Protein AF-A0A535CJ59-F1 (afdb_monomer_lite)

Secondary structure (DSSP, 8-state):
------TT--HHHHHHHHHHHHHHHHHTT-TTHHHHHHHHHHHHHHTT-HHHHHHHHHHHHHTT---HHHHHHHHHHHHHTT-HHHHHHHHHHHHHHHHHTT-HHHHHHHHHHHHH-

Foldseek 3Di:
DDDDPPPDQDLVNVLVVLLVVLLVCLVVVHPCSVVSLLVSLVSCVVVVVLVSSLVSLCSNVVSPDDPCSSLVSVLSSCVSVVVLVVSLVSLQVSLVVCVVVVNNVVSVVSNVVSVVD

Structure (mmCIF, N/CA/C/O backbone):
data_AF-A0A535CJ59-F1
#
_entry.id   AF-A0A535CJ59-F1
#
loop_
_atom_site.group_PDB
_atom_site.id
_atom_site.type_symbol
_atom_site.label_atom_id
_atom_site.label_alt_id
_atom_site.label_comp_id
_atom_site.label_asym_id
_atom_site.label_entity_id
_atom_site.label_seq_id
_atom_site.pdbx_PDB_ins_code
_atom_site.Cartn_x
_atom_site.Cartn_y
_atom_site.Cartn_z
_atom_site.occupancy
_atom_site.B_iso_or_equiv
_atom_site.auth_seq_id
_atom_site.auth_comp_id
_atom_site.auth_asym_id
_atom_site.auth_atom_id
_atom_site.pdbx_PDB_model_num
ATOM 1 N N . MET A 1 1 ? 28.712 -18.454 0.387 1.00 42.28 1 MET A N 1
ATOM 2 C CA . MET A 1 1 ? 28.504 -18.349 -1.075 1.00 42.28 1 MET A CA 1
ATOM 3 C C . MET A 1 1 ? 27.058 -17.917 -1.297 1.00 42.28 1 MET A C 1
ATOM 5 O O . MET A 1 1 ? 26.217 -18.456 -0.594 1.00 42.28 1 MET A O 1
ATOM 9 N N . LEU A 1 2 ? 26.818 -16.988 -2.236 1.00 43.00 2 LEU A N 1
ATOM 10 C CA . LEU A 1 2 ? 25.540 -16.362 -2.653 1.00 43.00 2 LEU A CA 1
ATOM 11 C C . LEU A 1 2 ? 25.173 -15.015 -2.004 1.00 43.00 2 LEU A C 1
ATOM 13 O O . LEU A 1 2 ? 24.457 -14.955 -1.015 1.00 43.00 2 LEU A O 1
ATOM 17 N N . ALA A 1 3 ? 25.583 -13.934 -2.668 1.00 43.00 3 ALA A N 1
ATOM 18 C CA . ALA A 1 3 ? 24.648 -12.963 -3.241 1.00 43.00 3 ALA A CA 1
ATOM 19 C C . ALA A 1 3 ? 25.429 -12.149 -4.278 1.00 43.00 3 ALA A C 1
ATOM 21 O O . ALA A 1 3 ? 26.197 -11.250 -3.943 1.00 43.00 3 ALA A O 1
ATOM 22 N N . ALA A 1 4 ? 25.295 -12.531 -5.547 1.00 47.78 4 ALA A N 1
ATOM 23 C CA . ALA A 1 4 ? 25.808 -11.733 -6.645 1.00 47.78 4 ALA A CA 1
ATOM 24 C C . ALA A 1 4 ? 24.994 -10.434 -6.694 1.00 47.78 4 ALA A C 1
ATOM 26 O O . ALA A 1 4 ? 23.882 -10.406 -7.218 1.00 47.78 4 ALA A O 1
ATOM 27 N N . LEU A 1 5 ? 25.548 -9.364 -6.122 1.00 52.47 5 LEU A N 1
ATOM 28 C CA . LEU A 1 5 ? 25.278 -8.008 -6.582 1.00 52.47 5 LEU A CA 1
ATOM 29 C C . LEU A 1 5 ? 25.520 -8.022 -8.091 1.00 52.47 5 LEU A C 1
ATOM 31 O O . LEU A 1 5 ? 26.661 -8.193 -8.518 1.00 52.47 5 LEU A O 1
ATOM 35 N N . GLN A 1 6 ? 24.466 -7.917 -8.901 1.00 53.47 6 GLN A N 1
ATOM 36 C CA . GLN A 1 6 ? 24.663 -7.677 -10.325 1.00 53.47 6 GLN A CA 1
ATOM 37 C C . GLN A 1 6 ? 25.366 -6.320 -10.466 1.00 53.47 6 GLN A C 1
ATOM 39 O O . GLN A 1 6 ? 24.771 -5.302 -10.094 1.00 53.47 6 GLN A O 1
ATOM 44 N N . PRO A 1 7 ? 26.621 -6.272 -10.948 1.00 46.31 7 PRO A N 1
ATOM 45 C CA . PRO A 1 7 ? 27.324 -5.013 -11.106 1.00 46.31 7 PRO A CA 1
ATOM 46 C C . PRO A 1 7 ? 26.657 -4.256 -12.260 1.00 46.31 7 PRO A C 1
ATOM 48 O O . PRO A 1 7 ? 26.665 -4.738 -13.388 1.00 46.31 7 PRO A O 1
ATOM 51 N N . GLY A 1 8 ? 26.060 -3.092 -11.980 1.00 57.84 8 GLY A N 1
ATOM 52 C CA . GLY A 1 8 ? 25.647 -2.138 -13.019 1.00 57.84 8 GLY A CA 1
ATOM 53 C C . GLY A 1 8 ? 24.167 -1.751 -13.094 1.00 57.84 8 GLY A C 1
ATOM 54 O O . GLY A 1 8 ? 23.828 -0.955 -13.964 1.00 57.84 8 GLY A O 1
ATOM 55 N N . SER A 1 9 ? 23.285 -2.244 -12.218 1.00 67.81 9 SER A N 1
ATOM 56 C CA . SER A 1 9 ? 21.890 -1.766 -12.206 1.00 67.81 9 SER A CA 1
ATOM 57 C C . SER A 1 9 ? 21.739 -0.486 -11.383 1.00 67.81 9 SER A C 1
ATOM 59 O O . SER A 1 9 ? 22.183 -0.425 -10.234 1.00 67.81 9 SER A O 1
ATOM 61 N N . THR A 1 10 ? 21.111 0.544 -11.956 1.00 88.38 10 THR A N 1
ATOM 62 C CA . THR A 1 10 ? 20.805 1.782 -11.221 1.00 88.38 10 THR A CA 1
ATOM 63 C C . THR A 1 10 ? 19.794 1.505 -10.098 1.00 88.38 10 THR A C 1
ATOM 65 O O . THR A 1 10 ? 19.021 0.545 -10.195 1.00 88.38 10 THR A O 1
ATOM 68 N N . PRO A 1 11 ? 19.731 2.338 -9.040 1.00 87.19 11 PRO A N 1
ATOM 69 C CA . PRO A 1 11 ? 18.717 2.193 -7.989 1.00 87.19 11 PRO A CA 1
ATOM 70 C C . PRO A 1 11 ? 17.285 2.117 -8.540 1.00 87.19 11 PRO A C 1
ATOM 72 O O . PRO A 1 11 ? 16.455 1.366 -8.033 1.00 87.19 11 PRO A O 1
ATOM 75 N N . GLU A 1 12 ? 17.014 2.838 -9.628 1.00 88.62 12 GLU A N 1
ATOM 76 C CA . GLU A 1 12 ? 15.730 2.822 -10.331 1.00 88.62 12 GLU A CA 1
ATOM 77 C C . GLU A 1 12 ? 15.455 1.477 -11.013 1.00 88.62 12 GLU A C 1
ATOM 79 O O . GLU A 1 12 ? 14.361 0.933 -10.874 1.00 88.62 12 GLU A O 1
ATOM 84 N N . GLN A 1 13 ? 16.447 0.904 -11.701 1.00 90.06 13 GLN A N 1
ATOM 85 C CA . GLN A 1 13 ? 16.325 -0.416 -12.328 1.00 90.06 13 GLN A CA 1
ATOM 86 C C . GLN A 1 13 ? 16.118 -1.516 -11.283 1.00 90.06 13 GLN A C 1
ATOM 88 O O . GLN A 1 13 ? 15.310 -2.419 -11.489 1.00 90.06 13 GLN A O 1
ATOM 93 N N . GLN A 1 14 ? 16.798 -1.423 -10.139 1.00 92.25 14 GLN A N 1
ATOM 94 C CA . GLN A 1 14 ? 16.603 -2.355 -9.027 1.00 92.25 14 GLN A CA 1
ATOM 95 C C . GLN A 1 14 ? 15.200 -2.233 -8.426 1.00 92.25 14 GLN A C 1
ATOM 97 O O . GLN A 1 14 ? 14.551 -3.247 -8.171 1.00 92.25 14 GLN A O 1
ATOM 102 N N . ALA A 1 15 ? 14.707 -1.008 -8.221 1.00 92.12 15 ALA A N 1
ATOM 103 C CA . ALA A 1 15 ? 13.353 -0.780 -7.725 1.00 92.12 15 ALA A CA 1
ATOM 104 C C . ALA A 1 15 ? 12.296 -1.326 -8.698 1.00 92.12 15 ALA A C 1
ATOM 106 O O . ALA A 1 15 ? 11.371 -2.011 -8.265 1.00 92.12 15 ALA A O 1
ATOM 107 N N . ALA A 1 16 ? 12.475 -1.108 -10.004 1.00 92.12 16 ALA A N 1
ATOM 108 C CA . ALA A 1 16 ? 11.598 -1.653 -11.036 1.00 92.12 16 ALA A CA 1
ATOM 109 C C . ALA A 1 16 ? 11.619 -3.193 -11.069 1.00 92.12 16 ALA A C 1
ATOM 111 O O . ALA A 1 16 ? 10.563 -3.822 -11.105 1.00 92.12 16 ALA A O 1
ATOM 112 N N . ALA A 1 17 ? 12.799 -3.815 -10.987 1.00 94.38 17 ALA A N 1
ATOM 113 C CA . ALA A 1 17 ? 12.926 -5.273 -10.940 1.00 94.38 17 ALA A CA 1
ATOM 114 C C . ALA A 1 17 ? 12.245 -5.873 -9.696 1.00 94.38 17 ALA A C 1
ATOM 116 O O . ALA A 1 17 ? 11.551 -6.888 -9.789 1.00 94.38 17 ALA A O 1
ATOM 117 N N . ASN A 1 18 ? 12.390 -5.222 -8.538 1.00 94.69 18 ASN A N 1
ATOM 118 C CA . ASN A 1 18 ? 11.727 -5.641 -7.304 1.00 94.69 18 ASN A CA 1
ATOM 119 C C . ASN A 1 18 ? 10.202 -5.500 -7.398 1.00 94.69 18 ASN A C 1
ATOM 121 O O . ASN A 1 18 ? 9.486 -6.406 -6.977 1.00 94.69 18 ASN A O 1
ATOM 125 N N . ALA A 1 19 ? 9.704 -4.411 -7.990 1.00 95.81 19 ALA A N 1
ATOM 126 C CA . ALA A 1 19 ? 8.275 -4.206 -8.220 1.00 95.81 19 ALA A CA 1
ATOM 127 C C . ALA A 1 19 ? 7.691 -5.251 -9.183 1.00 95.81 19 ALA A C 1
ATOM 129 O O . ALA A 1 19 ? 6.627 -5.813 -8.922 1.00 95.81 19 ALA A O 1
ATOM 130 N N . MET A 1 20 ? 8.418 -5.592 -10.251 1.00 96.62 20 MET A N 1
ATOM 131 C CA . MET A 1 20 ? 8.020 -6.652 -11.179 1.00 96.62 20 MET A CA 1
ATOM 132 C C . MET A 1 20 ? 7.947 -8.012 -10.476 1.00 96.62 20 MET A C 1
ATOM 134 O O . MET A 1 20 ? 6.964 -8.738 -10.617 1.00 96.62 20 MET A O 1
ATOM 138 N N . ARG A 1 21 ? 8.956 -8.347 -9.662 1.00 96.62 21 ARG A N 1
ATOM 139 C CA . ARG A 1 21 ? 8.953 -9.574 -8.854 1.00 96.62 21 ARG A CA 1
ATOM 140 C C . ARG A 1 21 ? 7.774 -9.606 -7.879 1.00 96.62 21 ARG A C 1
ATOM 142 O O . ARG A 1 21 ? 7.121 -10.641 -7.771 1.00 96.62 21 ARG A O 1
ATOM 149 N N . ALA A 1 22 ? 7.494 -8.497 -7.196 1.00 96.94 22 ALA A N 1
ATOM 150 C CA . ALA A 1 22 ? 6.351 -8.389 -6.297 1.00 96.94 22 ALA A CA 1
ATOM 151 C C . ALA A 1 22 ? 5.029 -8.615 -7.044 1.00 96.94 22 ALA A C 1
ATOM 153 O O . ALA A 1 22 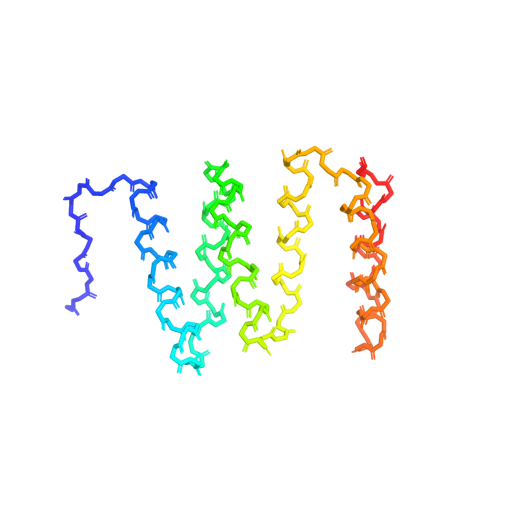? 4.212 -9.411 -6.595 1.00 96.94 22 ALA A O 1
ATOM 154 N N . SER A 1 23 ? 4.865 -8.013 -8.224 1.00 96.88 23 SER A N 1
ATOM 155 C CA . SER A 1 23 ? 3.673 -8.177 -9.069 1.00 96.88 23 SER A CA 1
ATOM 156 C C . SER A 1 23 ? 3.443 -9.640 -9.470 1.00 96.88 23 SER A C 1
ATOM 158 O O . SER A 1 23 ? 2.320 -10.134 -9.412 1.00 96.88 23 SER A O 1
ATOM 160 N N . ILE A 1 24 ? 4.512 -10.375 -9.800 1.00 97.25 24 ILE A N 1
ATOM 161 C CA . ILE A 1 24 ? 4.436 -11.817 -10.092 1.00 97.25 24 ILE A CA 1
ATOM 162 C C . ILE A 1 24 ? 3.960 -12.604 -8.861 1.00 97.25 24 ILE A C 1
ATOM 164 O O . ILE A 1 24 ? 3.109 -13.483 -8.984 1.00 97.25 24 ILE A O 1
ATOM 168 N N . LEU A 1 25 ? 4.488 -12.292 -7.673 1.00 96.94 25 LEU A N 1
ATOM 169 C CA . LEU A 1 25 ? 4.082 -12.949 -6.424 1.00 96.94 25 LEU A CA 1
ATOM 170 C C . LEU A 1 25 ? 2.622 -12.640 -6.066 1.00 96.94 25 LEU A C 1
ATOM 172 O O . LEU A 1 25 ? 1.900 -13.547 -5.657 1.00 96.94 25 LEU A O 1
ATOM 176 N N . ILE A 1 26 ? 2.182 -11.394 -6.265 1.00 96.81 26 ILE A N 1
ATOM 177 C CA . ILE A 1 26 ? 0.789 -10.964 -6.081 1.00 96.81 26 ILE A CA 1
ATOM 178 C C . ILE A 1 26 ? -0.133 -11.762 -7.010 1.00 96.81 26 ILE A C 1
ATOM 180 O O . ILE A 1 26 ? -1.109 -12.353 -6.550 1.00 96.81 26 ILE A O 1
ATOM 184 N N . ALA A 1 27 ? 0.203 -11.844 -8.301 1.00 95.81 27 ALA A N 1
ATOM 185 C CA . ALA A 1 27 ? -0.574 -12.600 -9.282 1.00 95.81 27 ALA A CA 1
ATOM 186 C C . ALA A 1 27 ? -0.651 -14.099 -8.938 1.00 95.81 27 ALA A C 1
ATOM 188 O O . ALA A 1 27 ? -1.687 -14.734 -9.133 1.00 95.81 27 ALA A O 1
ATOM 189 N N . ALA A 1 28 ? 0.424 -14.654 -8.376 1.00 96.00 28 ALA A N 1
ATOM 190 C CA . ALA A 1 28 ? 0.477 -16.034 -7.902 1.00 96.00 28 ALA A CA 1
ATOM 191 C C . ALA A 1 28 ? -0.220 -16.259 -6.545 1.00 96.00 28 ALA A C 1
ATOM 193 O O . ALA A 1 28 ? -0.284 -17.401 -6.089 1.00 96.00 28 ALA A O 1
ATOM 194 N N . ARG A 1 29 ? -0.725 -15.201 -5.891 1.00 93.62 29 ARG A N 1
ATOM 195 C CA . ARG A 1 29 ? -1.241 -15.224 -4.509 1.00 93.62 29 ARG A CA 1
ATOM 196 C C . ARG A 1 29 ? -0.250 -15.842 -3.514 1.00 93.62 29 ARG A C 1
ATOM 198 O O . ARG A 1 29 ? -0.630 -16.551 -2.585 1.00 93.62 29 ARG A O 1
ATOM 205 N N . ASP A 1 30 ? 1.039 -15.592 -3.728 1.00 95.94 30 ASP A N 1
ATOM 206 C CA . ASP A 1 30 ? 2.119 -16.127 -2.901 1.00 95.94 30 ASP A CA 1
ATOM 207 C C . ASP A 1 30 ? 2.163 -15.402 -1.544 1.00 95.94 30 ASP A C 1
ATOM 209 O O . ASP A 1 30 ? 1.970 -14.185 -1.460 1.00 95.94 30 ASP A O 1
ATOM 213 N N . ALA 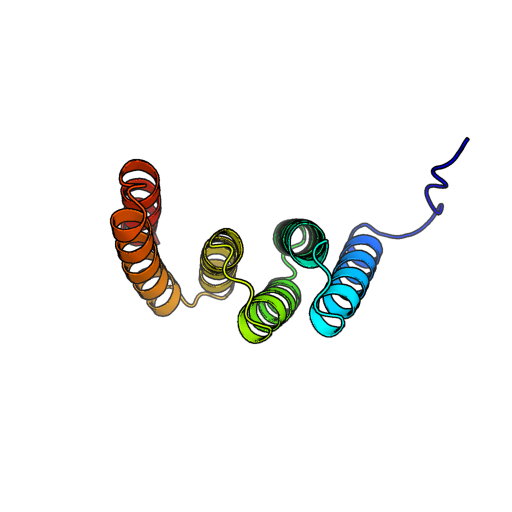A 1 31 ? 2.443 -16.133 -0.462 1.00 90.94 31 ALA A N 1
ATOM 214 C CA . ALA A 1 31 ? 2.531 -15.569 0.888 1.00 90.94 31 ALA A CA 1
ATOM 215 C C . ALA A 1 31 ? 3.655 -14.524 1.030 1.00 90.94 31 ALA A C 1
ATOM 217 O O . ALA A 1 31 ? 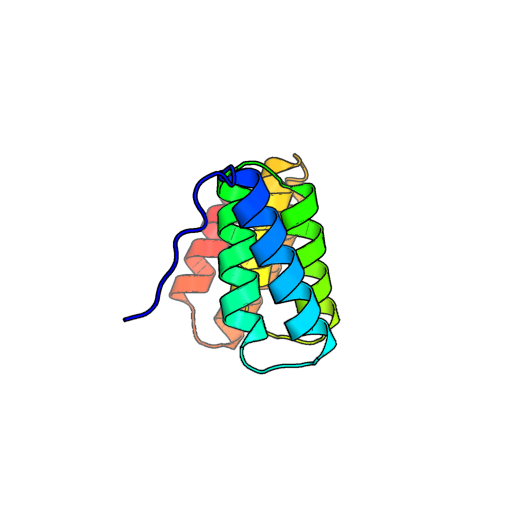3.571 -13.622 1.859 1.00 90.94 31 ALA A O 1
ATOM 218 N N . ARG A 1 32 ? 4.697 -14.607 0.195 1.00 94.88 32 ARG A N 1
ATOM 219 C CA . ARG A 1 32 ? 5.824 -13.660 0.174 1.00 94.88 32 ARG A CA 1
ATOM 220 C C . ARG A 1 32 ? 5.488 -12.343 -0.524 1.00 94.88 32 ARG A C 1
ATOM 222 O O . ARG A 1 32 ? 6.312 -11.429 -0.520 1.00 94.88 32 ARG A O 1
ATOM 229 N N . ALA A 1 33 ? 4.317 -12.242 -1.155 1.00 95.00 33 ALA A N 1
ATOM 230 C CA . ALA A 1 33 ? 3.915 -11.045 -1.882 1.00 95.00 33 ALA A CA 1
ATOM 231 C C . ALA A 1 33 ? 3.856 -9.812 -0.974 1.00 95.00 33 ALA A C 1
ATOM 233 O O . ALA A 1 33 ? 4.296 -8.752 -1.400 1.00 95.00 33 ALA A O 1
ATOM 234 N N . THR A 1 34 ? 3.385 -9.952 0.271 1.00 95.19 34 THR A N 1
ATOM 235 C CA . THR A 1 34 ? 3.267 -8.835 1.224 1.00 95.19 34 THR A CA 1
ATOM 236 C C . THR A 1 34 ? 4.596 -8.139 1.472 1.00 95.19 34 THR A C 1
ATOM 238 O O . THR A 1 34 ? 4.730 -6.958 1.164 1.00 95.19 34 THR A O 1
ATOM 241 N N . GLU A 1 35 ? 5.600 -8.864 1.963 1.00 95.81 35 GLU A N 1
ATOM 242 C CA . GLU A 1 35 ? 6.922 -8.288 2.233 1.00 95.81 35 GLU A CA 1
ATOM 243 C C . GLU A 1 35 ? 7.543 -7.720 0.949 1.00 95.81 35 GLU A C 1
ATOM 245 O O . GLU A 1 35 ? 7.984 -6.572 0.917 1.00 95.81 35 GLU A O 1
ATOM 250 N N . SER A 1 36 ? 7.478 -8.480 -0.152 1.00 96.25 36 SER A N 1
ATOM 251 C CA . SER A 1 36 ? 8.056 -8.060 -1.430 1.00 96.25 36 SER A CA 1
ATOM 252 C C . SER A 1 36 ? 7.404 -6.795 -1.999 1.00 96.25 36 SER A C 1
ATOM 254 O O . SER A 1 36 ? 8.106 -5.973 -2.590 1.00 96.25 36 SER A O 1
ATOM 256 N N . ALA A 1 37 ? 6.084 -6.642 -1.870 1.00 97.06 37 ALA A N 1
ATOM 257 C CA . ALA A 1 37 ? 5.343 -5.498 -2.393 1.00 97.06 37 ALA A CA 1
ATOM 258 C C . ALA A 1 37 ? 5.585 -4.244 -1.553 1.00 97.06 37 ALA A C 1
ATOM 260 O O . ALA A 1 37 ? 5.865 -3.185 -2.113 1.00 97.06 37 ALA A O 1
ATOM 261 N N . LEU A 1 38 ? 5.542 -4.366 -0.223 1.00 97.12 38 LEU A N 1
ATOM 262 C CA . LEU A 1 38 ? 5.771 -3.240 0.681 1.00 97.12 38 LEU A CA 1
ATOM 263 C C . LEU A 1 38 ? 7.203 -2.705 0.554 1.00 97.12 38 LEU A C 1
ATOM 265 O O . LEU A 1 38 ? 7.397 -1.492 0.456 1.00 97.12 38 LEU A O 1
ATOM 269 N N . ASP A 1 39 ? 8.202 -3.584 0.472 1.00 96.62 39 ASP A N 1
ATOM 270 C CA . ASP A 1 39 ? 9.595 -3.173 0.287 1.00 96.62 39 ASP A CA 1
ATOM 271 C C . ASP A 1 39 ? 9.835 -2.508 -1.070 1.00 96.62 39 ASP A C 1
ATOM 273 O O . ASP A 1 39 ? 10.530 -1.489 -1.159 1.00 96.62 39 ASP A O 1
ATOM 277 N N . ALA A 1 40 ? 9.253 -3.053 -2.141 1.00 96.69 40 ALA A N 1
ATOM 278 C CA . ALA A 1 40 ? 9.344 -2.451 -3.466 1.00 96.69 40 ALA A CA 1
ATOM 279 C C . ALA A 1 40 ? 8.651 -1.078 -3.508 1.00 96.69 40 ALA A C 1
ATOM 281 O O . ALA A 1 40 ? 9.237 -0.120 -4.016 1.00 96.69 40 ALA A O 1
ATOM 282 N N . ALA A 1 41 ? 7.462 -0.949 -2.912 1.00 97.19 41 ALA A N 1
ATOM 283 C CA . ALA A 1 41 ? 6.729 0.311 -2.835 1.00 97.19 41 ALA A CA 1
ATOM 284 C C . ALA A 1 41 ? 7.509 1.387 -2.063 1.00 97.19 41 ALA A C 1
ATOM 286 O O . ALA A 1 41 ? 7.655 2.505 -2.558 1.00 97.19 41 ALA A O 1
ATOM 287 N N . ARG A 1 42 ? 8.102 1.052 -0.906 1.00 97.00 42 ARG A N 1
ATOM 288 C CA . ARG A 1 42 ? 8.968 1.977 -0.147 1.00 97.00 42 ARG A CA 1
ATOM 289 C C . ARG A 1 42 ? 10.156 2.466 -0.976 1.00 97.00 42 ARG A C 1
ATOM 291 O O . ARG A 1 42 ? 10.477 3.653 -0.961 1.00 97.00 42 ARG A O 1
ATOM 298 N N . ARG A 1 43 ? 10.806 1.569 -1.725 1.00 96.06 43 ARG A N 1
ATOM 299 C CA . ARG A 1 43 ? 11.929 1.934 -2.606 1.00 96.06 43 ARG A CA 1
ATOM 300 C C . ARG A 1 43 ? 11.477 2.865 -3.729 1.00 96.06 43 ARG A C 1
ATOM 302 O O . ARG A 1 43 ? 12.136 3.872 -3.972 1.00 96.06 43 ARG A O 1
ATOM 309 N N . LEU A 1 44 ? 10.347 2.580 -4.372 1.00 96.38 44 LEU A N 1
ATOM 310 C CA . LEU A 1 44 ? 9.781 3.444 -5.412 1.00 96.38 44 LEU A CA 1
ATOM 311 C C . LEU A 1 44 ? 9.427 4.835 -4.868 1.00 96.38 44 LEU A C 1
ATOM 313 O O . LEU A 1 44 ? 9.771 5.834 -5.499 1.00 96.38 44 LEU A O 1
ATOM 317 N N . LEU A 1 45 ? 8.828 4.908 -3.678 1.00 95.81 45 LEU A N 1
ATOM 318 C CA . LEU A 1 45 ? 8.542 6.166 -2.984 1.00 95.81 45 LEU A CA 1
ATOM 319 C C . LEU A 1 45 ? 9.814 6.963 -2.679 1.00 95.81 45 LEU A C 1
ATOM 321 O O . LEU A 1 45 ? 9.862 8.158 -2.962 1.00 95.81 45 LEU A O 1
ATOM 325 N N . SER A 1 46 ? 10.873 6.306 -2.193 1.00 95.81 46 SER A N 1
ATOM 326 C CA . SER A 1 46 ? 12.162 6.967 -1.923 1.00 95.81 46 SER A CA 1
ATOM 327 C C . SER A 1 46 ? 12.818 7.557 -3.180 1.00 95.81 46 SER A C 1
ATOM 329 O O . SER A 1 46 ? 13.575 8.520 -3.094 1.00 95.81 46 SER A O 1
ATOM 331 N N . LEU A 1 47 ? 12.489 7.010 -4.355 1.00 95.06 47 LEU A N 1
ATOM 332 C CA . LEU A 1 47 ? 12.927 7.488 -5.670 1.00 95.06 47 LEU A CA 1
ATOM 333 C C . LEU A 1 47 ? 11.905 8.429 -6.334 1.00 95.06 47 LEU A C 1
ATOM 335 O O . LEU A 1 47 ? 12.028 8.729 -7.522 1.00 95.06 47 LEU A O 1
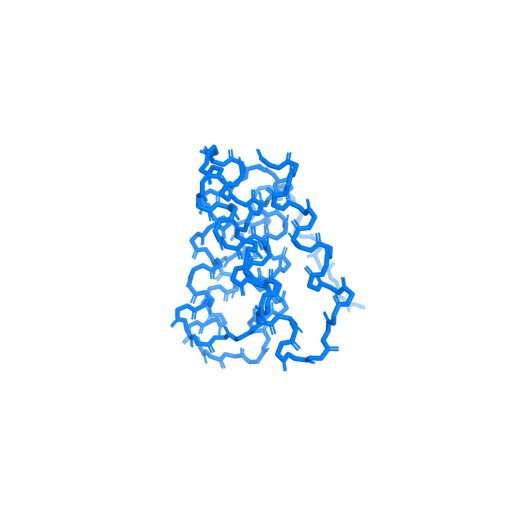ATOM 339 N N . HIS A 1 48 ? 10.873 8.856 -5.598 1.00 94.31 48 HIS A N 1
ATOM 340 C CA . HIS A 1 48 ? 9.771 9.692 -6.078 1.00 94.31 48 HIS A CA 1
ATOM 341 C C . HIS A 1 48 ? 9.029 9.117 -7.305 1.00 94.31 48 HIS A C 1
ATOM 343 O O . HIS A 1 48 ? 8.424 9.841 -8.095 1.00 94.31 48 HIS A O 1
ATOM 349 N N . LYS A 1 49 ? 9.040 7.789 -7.482 1.00 95.81 49 LYS A N 1
ATOM 350 C CA . LYS A 1 49 ? 8.307 7.083 -8.547 1.00 95.81 49 LYS A CA 1
ATOM 351 C C . LYS A 1 49 ? 6.868 6.806 -8.099 1.00 95.81 49 LYS A C 1
ATOM 353 O O . LYS A 1 49 ? 6.455 5.656 -7.967 1.00 95.81 49 LYS A O 1
ATOM 358 N N . LEU A 1 50 ? 6.117 7.878 -7.847 1.00 95.31 50 LEU A N 1
ATOM 359 C CA . LEU A 1 50 ? 4.796 7.831 -7.206 1.00 95.31 50 LEU A CA 1
ATOM 360 C C . LEU A 1 50 ? 3.780 6.973 -7.969 1.00 95.31 50 LEU A C 1
ATOM 362 O O . LEU A 1 50 ? 3.087 6.172 -7.351 1.00 95.31 50 LEU A O 1
ATOM 366 N N . GLN A 1 51 ? 3.730 7.087 -9.301 1.00 94.69 51 GLN A N 1
ATOM 367 C CA . GLN A 1 51 ? 2.794 6.306 -10.118 1.00 94.69 51 GLN A CA 1
ATOM 368 C C . GLN A 1 51 ? 3.074 4.802 -10.015 1.00 94.69 51 GLN A C 1
ATOM 370 O O . GLN A 1 51 ? 2.174 4.033 -9.712 1.00 94.69 51 GLN A O 1
ATOM 375 N N . ALA A 1 52 ? 4.338 4.396 -10.162 1.00 95.38 52 ALA A N 1
ATOM 376 C CA . ALA A 1 52 ? 4.724 2.990 -10.059 1.00 95.38 52 ALA A CA 1
ATOM 377 C C . ALA A 1 52 ? 4.466 2.415 -8.656 1.00 95.38 52 ALA A C 1
ATOM 379 O O . ALA A 1 52 ? 4.085 1.254 -8.523 1.00 95.38 52 ALA A O 1
ATOM 380 N N . ALA A 1 53 ? 4.666 3.219 -7.604 1.00 97.06 53 ALA A N 1
ATOM 381 C CA . ALA A 1 53 ? 4.310 2.822 -6.245 1.00 97.06 53 ALA A CA 1
ATOM 382 C C . ALA A 1 53 ? 2.789 2.661 -6.091 1.00 97.06 53 ALA A C 1
ATOM 384 O O . ALA A 1 53 ? 2.344 1.689 -5.487 1.00 97.06 53 ALA A O 1
ATOM 385 N N . SER A 1 54 ? 2.003 3.584 -6.659 1.00 96.38 54 SER A N 1
ATOM 386 C CA . SER A 1 54 ? 0.537 3.522 -6.664 1.00 96.38 54 SER A CA 1
ATOM 387 C C . SER A 1 54 ? 0.034 2.245 -7.325 1.00 96.38 54 SER A C 1
ATOM 389 O O . SER A 1 54 ? -0.704 1.494 -6.692 1.00 96.38 54 SER A O 1
ATOM 391 N N . ASP A 1 55 ? 0.487 1.970 -8.549 1.00 96.81 55 ASP A N 1
ATOM 392 C CA . ASP A 1 55 ? 0.039 0.825 -9.343 1.00 96.81 55 ASP A CA 1
ATOM 393 C C . ASP A 1 55 ? 0.314 -0.490 -8.594 1.00 96.81 55 ASP A C 1
ATOM 395 O O . ASP A 1 55 ? -0.597 -1.287 -8.381 1.00 96.81 55 ASP A O 1
ATOM 399 N N . LEU A 1 56 ? 1.532 -0.662 -8.065 1.00 97.50 56 LEU A N 1
ATOM 400 C CA . LEU A 1 56 ? 1.903 -1.851 -7.293 1.00 97.50 56 LEU A CA 1
ATOM 401 C C . LEU A 1 56 ? 1.049 -2.035 -6.026 1.00 97.50 56 LEU A C 1
ATOM 403 O O . LEU A 1 56 ? 0.649 -3.153 -5.696 1.00 97.50 56 LEU A O 1
ATOM 407 N N . LEU A 1 57 ? 0.795 -0.955 -5.281 1.00 96.94 57 LEU A N 1
ATOM 408 C CA . LEU A 1 57 ? -0.000 -1.011 -4.051 1.00 96.94 57 LEU A CA 1
ATOM 409 C C . LEU A 1 57 ? -1.478 -1.298 -4.345 1.00 96.94 57 LEU A C 1
ATOM 411 O O . LEU A 1 57 ? -2.122 -2.028 -3.590 1.00 96.94 57 LEU A O 1
ATOM 415 N N . LEU A 1 58 ? -2.013 -0.752 -5.438 1.00 95.75 58 LEU A N 1
ATOM 416 C CA . LEU A 1 58 ? -3.378 -1.019 -5.882 1.00 95.75 58 LEU A CA 1
ATOM 417 C C . LEU A 1 58 ? -3.536 -2.458 -6.378 1.00 95.75 58 LEU A C 1
ATOM 419 O O . LEU A 1 58 ? -4.528 -3.089 -6.021 1.00 95.75 58 LEU A O 1
ATOM 423 N N . ASP A 1 59 ? -2.554 -3.008 -7.093 1.00 96.00 59 ASP A N 1
ATOM 424 C CA . ASP A 1 59 ? -2.535 -4.424 -7.480 1.00 96.00 59 ASP A CA 1
ATOM 425 C C . ASP A 1 59 ? -2.517 -5.338 -6.247 1.00 96.00 59 ASP A C 1
ATOM 427 O O . ASP A 1 59 ? -3.275 -6.307 -6.164 1.00 96.00 59 ASP A O 1
ATOM 431 N N . TYR A 1 60 ? -1.697 -5.001 -5.247 1.00 97.00 60 TYR A N 1
ATOM 432 C CA . TYR A 1 60 ? -1.628 -5.723 -3.976 1.00 97.00 60 TYR A CA 1
ATOM 433 C C . TYR A 1 60 ? -2.978 -5.735 -3.242 1.00 97.00 60 TYR A C 1
ATOM 435 O O . TYR A 1 60 ? -3.466 -6.792 -2.838 1.00 97.00 60 TYR A O 1
ATOM 443 N N . ILE A 1 61 ? -3.621 -4.575 -3.104 1.00 94.19 61 ILE A N 1
ATOM 444 C CA . ILE A 1 61 ? -4.937 -4.468 -2.457 1.00 94.19 61 ILE A CA 1
ATOM 445 C C . ILE A 1 61 ? -6.013 -5.170 -3.294 1.00 94.19 61 ILE A C 1
ATOM 447 O O . ILE A 1 61 ? -6.841 -5.900 -2.750 1.00 94.19 61 ILE A O 1
ATOM 451 N N . GLY A 1 62 ? -5.989 -4.992 -4.616 1.00 94.12 62 GLY A N 1
ATOM 452 C CA . GLY A 1 62 ? -6.934 -5.598 -5.553 1.00 94.12 62 GLY A CA 1
ATOM 453 C C . GLY A 1 62 ? -6.867 -7.126 -5.572 1.00 94.12 62 GLY A C 1
ATOM 454 O O . GLY A 1 62 ? -7.891 -7.787 -5.740 1.00 94.12 62 GLY A O 1
ATOM 455 N N . ALA A 1 63 ? -5.692 -7.703 -5.313 1.00 93.81 63 ALA A N 1
ATOM 456 C CA . ALA A 1 63 ? -5.517 -9.143 -5.143 1.00 93.81 63 ALA A CA 1
ATOM 457 C C . ALA A 1 63 ? -6.075 -9.689 -3.811 1.00 93.81 63 ALA A C 1
ATOM 459 O O . ALA A 1 63 ? -6.129 -10.908 -3.630 1.00 93.81 63 ALA A O 1
ATOM 460 N N . GLY A 1 64 ? -6.530 -8.815 -2.907 1.00 92.75 64 GLY A N 1
ATOM 461 C CA . GLY A 1 64 ? -7.202 -9.175 -1.658 1.00 92.75 64 GLY A CA 1
ATOM 462 C C . GLY A 1 64 ? -6.290 -9.230 -0.434 1.00 92.75 64 GLY A C 1
ATOM 463 O O . GLY A 1 64 ? -6.711 -9.730 0.608 1.00 92.75 64 GLY A O 1
ATOM 464 N N . TYR A 1 65 ? -5.057 -8.729 -0.527 1.00 91.50 65 TYR A N 1
ATOM 465 C CA . TYR A 1 65 ? -4.189 -8.645 0.640 1.00 91.50 65 TYR A CA 1
ATOM 466 C C . TYR A 1 65 ? -4.628 -7.509 1.575 1.00 91.50 65 TYR A C 1
ATOM 468 O O . TYR A 1 65 ? -4.950 -6.403 1.142 1.00 91.50 65 TYR A O 1
ATOM 476 N N . THR A 1 66 ? -4.615 -7.777 2.881 1.00 88.38 66 THR A N 1
ATOM 477 C CA . THR A 1 66 ? -5.232 -6.904 3.895 1.00 88.38 66 THR A CA 1
ATOM 478 C C . THR A 1 66 ? -4.226 -6.148 4.760 1.00 88.38 66 THR A C 1
ATOM 480 O O . THR A 1 66 ? -4.613 -5.547 5.763 1.00 88.38 66 THR A O 1
ATOM 483 N N . ASP A 1 67 ? -2.936 -6.186 4.413 1.00 91.00 67 ASP A N 1
ATOM 484 C CA . ASP A 1 67 ? -1.924 -5.461 5.181 1.00 91.00 67 ASP A CA 1
ATOM 485 C C . ASP A 1 67 ? -2.147 -3.949 5.058 1.00 91.00 67 ASP A C 1
ATOM 487 O O . ASP A 1 67 ? -2.111 -3.362 3.972 1.00 91.00 67 ASP A O 1
ATOM 491 N N . ARG A 1 68 ? -2.386 -3.319 6.206 1.00 89.69 68 ARG A N 1
ATOM 492 C CA . ARG A 1 68 ? -2.727 -1.899 6.318 1.00 89.69 68 ARG A CA 1
ATOM 493 C C . ARG A 1 68 ? -1.567 -0.974 6.015 1.00 89.69 68 ARG A C 1
ATOM 495 O O . ARG A 1 68 ? -1.790 0.205 5.738 1.00 89.69 68 ARG A O 1
ATOM 502 N N . GLU A 1 69 ? -0.351 -1.501 6.007 1.00 91.44 69 GLU A N 1
ATOM 503 C CA . GLU A 1 69 ? 0.814 -0.758 5.572 1.00 91.44 69 GLU A CA 1
ATOM 504 C C . GLU A 1 69 ? 0.685 -0.309 4.119 1.00 91.44 69 GLU A C 1
ATOM 506 O O . GLU A 1 69 ? 1.069 0.812 3.794 1.00 91.44 69 GLU A O 1
ATOM 511 N N . ALA A 1 70 ? 0.057 -1.117 3.261 1.00 93.69 70 ALA A N 1
ATOM 512 C CA . ALA A 1 70 ? -0.183 -0.731 1.876 1.00 93.69 70 ALA A CA 1
ATOM 513 C C . ALA A 1 70 ? -1.090 0.508 1.776 1.00 93.69 70 ALA A C 1
ATOM 515 O O . ALA A 1 70 ? -0.820 1.417 0.992 1.00 93.69 70 ALA A O 1
ATOM 516 N N . GLN A 1 71 ? -2.125 0.589 2.621 1.00 92.38 71 GLN A N 1
ATOM 517 C CA . GLN A 1 71 ? -2.998 1.765 2.698 1.00 92.38 71 GLN A CA 1
ATOM 518 C C . GLN A 1 71 ? -2.251 2.989 3.233 1.00 92.38 71 GLN A C 1
ATOM 520 O O . GLN A 1 71 ? -2.465 4.097 2.744 1.00 92.38 71 GLN A O 1
ATOM 525 N N . ARG A 1 72 ? -1.340 2.796 4.196 1.00 92.38 72 ARG A N 1
ATOM 526 C CA . ARG A 1 72 ? -0.504 3.884 4.715 1.00 92.38 72 ARG A CA 1
ATOM 527 C C . ARG A 1 72 ? 0.438 4.437 3.645 1.00 92.38 72 ARG A C 1
ATOM 529 O O . ARG A 1 72 ? 0.514 5.648 3.477 1.00 92.38 72 ARG A O 1
ATOM 536 N N . LEU A 1 73 ? 1.095 3.566 2.881 1.00 94.75 73 LEU A N 1
ATOM 537 C CA . LEU A 1 73 ? 1.966 3.978 1.776 1.00 94.75 73 LEU A CA 1
ATOM 538 C C . LEU A 1 73 ? 1.177 4.677 0.655 1.00 94.75 73 LEU A C 1
ATOM 540 O O . LEU A 1 73 ? 1.683 5.622 0.058 1.00 94.75 73 LEU A O 1
ATOM 544 N N . LEU A 1 74 ? -0.078 4.285 0.398 1.00 94.38 74 LEU A N 1
ATOM 545 C CA . LEU A 1 74 ? -0.940 5.000 -0.552 1.00 94.38 74 LEU A CA 1
ATOM 546 C C . LEU A 1 74 ? -1.267 6.431 -0.111 1.00 94.38 74 LEU A C 1
ATOM 548 O O . LEU A 1 74 ? -1.354 7.306 -0.964 1.00 94.38 74 LEU A O 1
ATOM 552 N N . ILE A 1 75 ? -1.400 6.697 1.192 1.00 93.31 75 ILE A N 1
ATOM 553 C CA . ILE A 1 75 ? -1.568 8.072 1.694 1.00 93.31 75 ILE A CA 1
ATOM 554 C C . ILE A 1 75 ? -0.337 8.917 1.339 1.00 93.31 75 ILE A C 1
ATOM 556 O O . ILE A 1 75 ? -0.478 10.049 0.882 1.00 93.31 75 ILE A O 1
ATOM 560 N N . GLU A 1 76 ? 0.871 8.365 1.490 1.00 93.19 76 GLU A N 1
ATOM 561 C CA . GLU A 1 76 ? 2.113 9.044 1.094 1.00 93.19 76 GLU A CA 1
ATOM 562 C C . GLU A 1 76 ? 2.152 9.319 -0.421 1.00 93.19 76 GLU A C 1
ATOM 564 O O . GLU A 1 76 ? 2.537 10.413 -0.842 1.00 93.19 76 GLU A O 1
ATOM 569 N N . VAL A 1 77 ? 1.691 8.364 -1.240 1.00 94.50 77 VAL A N 1
ATOM 570 C CA . VAL A 1 77 ? 1.536 8.540 -2.695 1.00 94.50 77 VAL A CA 1
ATOM 571 C C . VAL A 1 77 ? 0.559 9.674 -3.016 1.00 94.50 77 VAL A C 1
ATOM 573 O O . VAL A 1 77 ? 0.904 10.568 -3.788 1.00 94.50 77 VAL A O 1
ATOM 576 N N . ASP A 1 78 ? -0.640 9.665 -2.428 1.00 92.75 78 ASP A N 1
ATOM 577 C CA . ASP A 1 78 ? -1.680 10.666 -2.691 1.00 92.75 78 ASP A CA 1
ATOM 578 C C . ASP A 1 78 ? -1.214 12.075 -2.297 1.00 92.75 78 ASP A C 1
ATOM 580 O O . ASP A 1 78 ? -1.399 13.029 -3.060 1.00 92.75 78 ASP A O 1
ATOM 584 N N . CYS A 1 79 ? -0.513 12.202 -1.165 1.00 90.88 79 CYS A N 1
ATOM 585 C CA . CYS A 1 79 ? 0.152 13.441 -0.762 1.00 90.88 79 CYS A CA 1
ATOM 586 C C . CYS A 1 79 ? 1.177 13.911 -1.800 1.00 90.88 79 CYS A C 1
ATOM 588 O O . CYS A 1 79 ? 1.166 15.082 -2.188 1.00 90.88 79 CYS A O 1
ATOM 590 N N . GLY A 1 80 ? 2.043 13.009 -2.271 1.00 90.88 80 GLY A N 1
ATOM 591 C CA . GLY A 1 80 ? 3.057 13.316 -3.281 1.00 90.88 80 GLY A CA 1
ATOM 592 C C . GLY A 1 80 ? 2.464 13.732 -4.633 1.00 90.88 80 GLY A C 1
ATOM 593 O O . GLY A 1 80 ? 3.033 14.578 -5.316 1.00 90.88 80 GLY A O 1
ATOM 594 N N . LEU A 1 81 ? 1.301 13.185 -4.999 1.00 90.62 81 LEU A N 1
ATOM 595 C CA . LEU A 1 81 ? 0.561 13.537 -6.216 1.00 90.62 81 LEU A CA 1
ATOM 596 C C . LEU A 1 81 ? -0.283 14.818 -6.072 1.00 90.62 81 LEU A C 1
ATOM 598 O O . LEU A 1 81 ? -0.933 15.230 -7.031 1.00 90.62 81 LEU A O 1
ATOM 602 N N . GLY A 1 82 ? -0.304 15.443 -4.890 1.00 90.62 82 GLY A N 1
ATOM 603 C CA . GLY A 1 82 ? -1.094 16.645 -4.612 1.00 90.62 82 GLY A CA 1
ATOM 604 C C . GLY A 1 82 ? -2.583 16.391 -4.340 1.00 90.62 82 GLY A C 1
ATOM 605 O O . GLY A 1 82 ? -3.350 17.347 -4.241 1.00 90.62 82 GLY A O 1
ATOM 606 N N . ARG A 1 83 ? -3.003 15.131 -4.172 1.00 91.81 83 ARG A N 1
ATOM 607 C CA . ARG A 1 83 ? -4.392 14.709 -3.903 1.00 91.81 83 ARG A CA 1
ATOM 608 C C . ARG A 1 83 ? -4.692 14.701 -2.402 1.00 91.81 83 ARG A C 1
ATOM 610 O O . ARG A 1 83 ? -4.970 13.667 -1.796 1.00 91.81 83 ARG A O 1
ATOM 617 N N . ARG A 1 84 ? -4.549 15.867 -1.773 1.00 89.69 84 ARG A N 1
ATOM 618 C CA . ARG A 1 84 ? -4.602 16.017 -0.307 1.00 89.69 84 ARG A CA 1
ATOM 619 C C . ARG A 1 84 ? -5.973 15.716 0.294 1.00 89.69 84 ARG A C 1
ATOM 621 O O . ARG A 1 84 ? -6.054 15.226 1.415 1.00 89.69 84 ARG A O 1
ATOM 628 N N . ASP A 1 85 ? -7.033 16.002 -0.448 1.00 89.44 85 ASP A N 1
ATOM 629 C CA . ASP A 1 85 ? -8.410 15.645 -0.111 1.00 89.44 85 ASP A CA 1
ATOM 630 C C . ASP A 1 85 ? -8.568 14.124 0.027 1.00 89.44 85 ASP A C 1
ATOM 632 O O . ASP A 1 85 ? -8.978 13.637 1.081 1.00 89.44 85 ASP A O 1
ATOM 636 N N . VAL A 1 86 ? -8.117 13.373 -0.982 1.00 90.88 86 VAL A N 1
ATOM 637 C CA . VAL A 1 86 ? -8.137 11.903 -0.981 1.00 90.88 86 VAL A CA 1
ATOM 638 C C . VAL A 1 86 ? -7.265 11.340 0.142 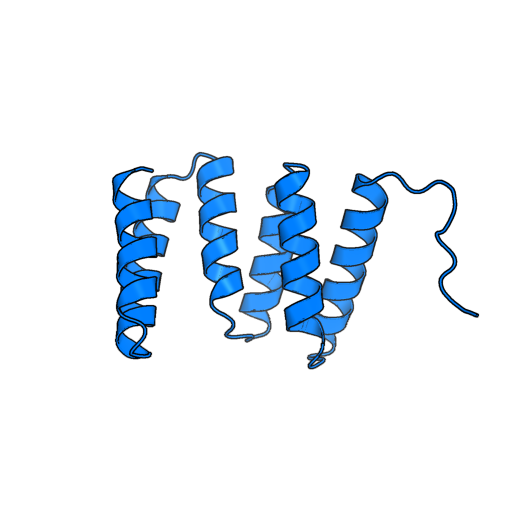1.00 90.88 86 VAL A C 1
ATOM 640 O O . VAL A 1 86 ? -7.680 10.423 0.855 1.00 90.88 86 VAL A O 1
ATOM 643 N N . ALA A 1 87 ? -6.072 11.909 0.341 1.00 90.94 87 ALA A N 1
ATOM 644 C CA . ALA A 1 87 ? -5.169 11.505 1.413 1.00 90.94 87 ALA A CA 1
ATOM 645 C C . ALA A 1 87 ? -5.810 11.688 2.801 1.00 90.94 87 ALA A C 1
ATOM 647 O O . ALA A 1 87 ? -5.720 10.792 3.644 1.00 90.94 87 ALA A O 1
ATOM 648 N N . ARG A 1 88 ? -6.505 12.809 3.036 1.00 90.25 88 ARG A N 1
ATOM 649 C CA . ARG A 1 88 ? -7.195 13.092 4.303 1.00 90.25 88 ARG A CA 1
ATOM 650 C C . ARG A 1 88 ? -8.339 12.113 4.562 1.00 90.25 88 ARG A C 1
ATOM 652 O O . ARG A 1 88 ? -8.442 11.581 5.669 1.00 90.25 88 ARG A O 1
ATOM 659 N N . ASP A 1 89 ? -9.153 11.829 3.549 1.00 91.50 89 ASP A N 1
ATOM 660 C CA . ASP A 1 89 ? -10.241 10.854 3.665 1.00 91.50 89 ASP A CA 1
ATOM 661 C C . ASP A 1 89 ? -9.714 9.447 3.965 1.00 91.50 89 ASP A C 1
ATOM 663 O O . ASP A 1 89 ? -10.229 8.762 4.856 1.00 91.50 89 ASP A O 1
ATOM 667 N N . LYS A 1 90 ? -8.629 9.036 3.298 1.00 90.75 90 LYS A N 1
ATOM 668 C CA . LYS A 1 90 ? -7.950 7.766 3.587 1.00 90.75 90 LYS A CA 1
ATOM 669 C C . LYS A 1 90 ? -7.393 7.714 5.004 1.00 90.75 90 LYS A C 1
ATOM 671 O O . LYS A 1 90 ? -7.543 6.681 5.652 1.00 90.75 90 LYS A O 1
ATOM 676 N N . CYS A 1 91 ? -6.795 8.796 5.509 1.00 91.62 91 CYS A N 1
ATOM 677 C CA . CYS A 1 91 ? -6.310 8.842 6.890 1.00 91.62 91 CYS A CA 1
ATOM 678 C C . CYS A 1 91 ? -7.442 8.587 7.890 1.00 91.62 91 CYS A C 1
ATOM 680 O O . CYS A 1 91 ? -7.281 7.780 8.802 1.00 91.62 91 CYS A O 1
ATOM 682 N N . ARG A 1 92 ? -8.603 9.224 7.694 1.00 90.56 92 ARG A N 1
ATOM 683 C CA . ARG A 1 92 ? -9.773 9.031 8.561 1.00 90.56 92 ARG A CA 1
ATOM 684 C C . ARG A 1 92 ? -10.254 7.578 8.553 1.00 90.56 92 ARG A C 1
ATOM 686 O O . ARG A 1 92 ? -10.397 6.976 9.615 1.00 90.56 92 ARG A O 1
ATOM 693 N N . LEU A 1 93 ? -10.444 6.996 7.367 1.00 91.56 93 LEU A N 1
ATOM 694 C CA . LEU A 1 93 ? -10.896 5.606 7.221 1.00 91.56 93 LEU A CA 1
ATOM 695 C C . LEU A 1 93 ? -9.889 4.606 7.806 1.00 91.56 93 LEU A C 1
ATOM 697 O O . LEU A 1 93 ? -10.270 3.637 8.462 1.00 91.56 93 LEU A O 1
ATOM 701 N N . LEU A 1 94 ? -8.594 4.844 7.597 1.00 91.94 94 LEU A N 1
ATOM 702 C CA . LEU A 1 94 ? -7.537 3.993 8.130 1.00 91.94 94 LEU A CA 1
ATOM 703 C C . LEU A 1 94 ? -7.430 4.110 9.661 1.00 91.94 94 LEU A C 1
ATOM 705 O O . LEU A 1 94 ? -7.208 3.102 10.333 1.00 91.94 94 LEU A O 1
ATOM 709 N N . GLY A 1 95 ? -7.639 5.305 10.220 1.00 91.12 95 GLY A N 1
ATOM 710 C CA . GLY A 1 95 ? -7.740 5.528 11.664 1.00 91.12 95 GLY A CA 1
ATOM 711 C C . GLY A 1 95 ? -8.896 4.748 12.294 1.00 91.12 95 GLY A C 1
ATOM 712 O O . GLY A 1 95 ? -8.698 4.011 13.262 1.00 91.12 95 GLY A O 1
ATOM 713 N N . GLU A 1 96 ? -10.090 4.822 11.701 1.00 91.69 96 GLU A N 1
ATOM 714 C CA . GLU A 1 96 ? -11.249 4.024 12.125 1.00 91.69 96 GLU A CA 1
ATOM 715 C C . GLU A 1 96 ? -10.960 2.523 12.067 1.00 91.69 96 GLU A C 1
ATOM 717 O O . GLU A 1 96 ? -11.211 1.809 13.040 1.00 91.69 96 GLU A O 1
ATOM 722 N N . ALA A 1 97 ? -10.351 2.053 10.977 1.00 89.31 97 ALA A N 1
ATOM 723 C CA . ALA A 1 97 ? -9.939 0.665 10.862 1.00 89.31 97 ALA A CA 1
ATOM 724 C C . ALA A 1 97 ? -8.984 0.284 12.006 1.00 89.31 97 ALA A C 1
ATOM 726 O O . ALA A 1 97 ? -9.161 -0.758 12.642 1.00 89.31 97 ALA A O 1
ATOM 727 N N . TYR A 1 98 ? -7.958 1.092 12.306 1.00 90.31 98 TYR A N 1
ATOM 728 C CA . TYR A 1 98 ? -7.001 0.789 13.383 1.00 90.31 98 TYR A CA 1
ATOM 729 C C . TYR A 1 98 ? -7.656 0.729 14.759 1.00 90.31 98 TYR A C 1
ATOM 731 O O . TYR A 1 98 ? -7.286 -0.133 15.557 1.00 90.31 98 TYR A O 1
ATOM 739 N N . ARG A 1 99 ? -8.671 1.556 15.019 1.00 90.06 99 ARG A N 1
ATOM 740 C CA . ARG A 1 99 ? -9.475 1.445 16.243 1.00 90.06 99 ARG A CA 1
ATOM 741 C C . ARG A 1 99 ? -10.227 0.120 16.325 1.00 90.06 99 ARG A C 1
ATOM 743 O O . ARG A 1 99 ? -10.217 -0.495 17.388 1.00 90.06 99 ARG A O 1
ATOM 750 N N . LEU A 1 100 ? -10.824 -0.336 15.223 1.00 90.44 100 LEU A N 1
ATOM 751 C CA . LEU A 1 100 ? -11.507 -1.636 15.171 1.00 90.44 100 LEU A CA 1
ATOM 752 C C . LEU A 1 100 ? -10.559 -2.813 15.454 1.00 90.44 100 LEU A C 1
ATOM 754 O O . LEU A 1 100 ? -10.979 -3.801 16.046 1.00 90.44 100 LEU A O 1
ATOM 758 N N . ASP A 1 101 ? -9.275 -2.672 15.121 1.00 86.88 101 ASP A N 1
ATOM 759 C CA . ASP A 1 101 ? -8.232 -3.667 15.419 1.00 86.88 101 ASP A CA 1
ATOM 760 C C . ASP A 1 101 ? -7.664 -3.563 16.845 1.00 86.88 101 ASP A C 1
ATOM 762 O O . ASP A 1 101 ? -6.717 -4.269 17.189 1.00 86.88 101 ASP A O 1
ATOM 766 N N . GLY A 1 102 ? -8.171 -2.645 17.674 1.00 88.75 102 GLY A N 1
ATOM 767 C CA . GLY A 1 102 ? -7.621 -2.373 19.005 1.00 88.75 102 GLY A CA 1
ATOM 768 C C . GLY A 1 102 ? -6.278 -1.631 18.990 1.00 88.75 102 GLY A C 1
ATOM 769 O O . GLY A 1 102 ? -5.633 -1.500 20.026 1.00 88.75 102 GLY A O 1
ATOM 770 N N . ARG A 1 103 ? -5.847 -1.104 17.836 1.00 88.19 103 ARG A N 1
ATOM 771 C CA . ARG A 1 103 ? -4.588 -0.362 17.652 1.00 88.19 103 ARG A CA 1
ATOM 772 C C . ARG A 1 103 ? -4.804 1.148 17.768 1.00 88.19 103 ARG A C 1
ATOM 774 O O . ARG A 1 103 ? -4.511 1.901 16.839 1.00 88.19 103 ARG A O 1
ATOM 781 N N . ALA A 1 104 ? -5.327 1.590 18.911 1.00 85.62 104 ALA A N 1
ATOM 782 C CA . ALA A 1 104 ? -5.702 2.988 19.141 1.00 85.62 104 ALA A CA 1
ATOM 783 C C . ALA A 1 104 ? -4.531 3.975 18.956 1.00 85.62 104 ALA A C 1
ATOM 785 O O . ALA A 1 104 ? -4.721 5.036 18.366 1.00 85.62 104 ALA A O 1
ATOM 786 N N . ASP A 1 105 ? -3.314 3.607 19.367 1.00 84.88 105 ASP A N 1
ATOM 787 C CA . ASP A 1 105 ? -2.134 4.469 19.204 1.00 84.88 105 ASP A CA 1
ATOM 788 C C . ASP A 1 105 ? -1.807 4.712 17.724 1.00 84.88 105 ASP A C 1
ATOM 790 O O . ASP A 1 105 ? -1.655 5.853 17.293 1.00 84.88 105 ASP A O 1
ATOM 794 N N . THR A 1 106 ? -1.808 3.649 16.908 1.00 85.81 106 THR A N 1
ATOM 795 C CA . THR A 1 106 ? -1.594 3.763 15.455 1.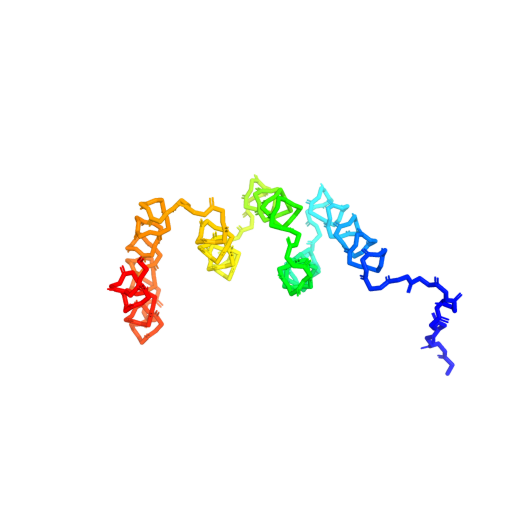00 85.81 106 THR A CA 1
ATOM 796 C C . THR A 1 106 ? -2.723 4.548 14.778 1.00 85.81 106 THR A C 1
ATOM 798 O O . THR A 1 106 ? -2.466 5.303 13.842 1.00 85.81 106 THR A O 1
ATOM 801 N N . ALA A 1 107 ? -3.968 4.405 15.249 1.00 84.44 107 ALA A N 1
ATOM 802 C CA . ALA A 1 107 ? -5.092 5.190 14.743 1.00 84.44 107 ALA A CA 1
ATOM 803 C C . ALA A 1 107 ? -4.875 6.694 14.960 1.00 84.44 107 ALA A C 1
ATOM 805 O O . ALA A 1 107 ? -5.014 7.478 14.022 1.00 84.44 107 ALA A O 1
ATOM 806 N N . ASN A 1 108 ? -4.470 7.080 16.172 1.00 85.94 108 ASN A N 1
ATOM 807 C CA . ASN A 1 108 ? -4.218 8.475 16.526 1.00 85.94 108 ASN A CA 1
ATOM 808 C C . ASN A 1 108 ? -3.071 9.083 15.707 1.00 85.94 108 ASN A C 1
ATOM 810 O O . ASN A 1 108 ? -3.117 10.261 15.357 1.00 85.94 108 ASN A O 1
ATOM 814 N N . ASP A 1 109 ? -2.036 8.303 15.395 1.00 85.88 109 ASP A N 1
ATOM 815 C CA . ASP A 1 109 ? -0.914 8.770 14.573 1.00 85.88 109 ASP A CA 1
ATOM 816 C C . ASP A 1 109 ? -1.340 9.055 13.129 1.00 85.88 109 ASP A C 1
ATOM 818 O O . ASP A 1 109 ? -1.001 10.100 12.571 1.00 85.88 109 ASP A O 1
ATOM 822 N N . VAL A 1 110 ? -2.144 8.167 12.540 1.00 85.12 110 VAL A N 1
ATOM 823 C CA . VAL A 1 110 ? -2.669 8.349 11.179 1.00 85.12 110 VAL A CA 1
ATOM 824 C C . VAL A 1 110 ? -3.673 9.503 11.112 1.00 85.12 110 VAL A C 1
ATOM 826 O O . VAL A 1 110 ? -3.664 10.275 10.156 1.00 85.12 110 VAL A O 1
ATOM 829 N N . GLU A 1 111 ? -4.511 9.688 12.128 1.00 82.75 111 GLU A N 1
ATOM 830 C CA . GLU A 1 111 ? -5.436 10.827 12.173 1.00 82.75 111 GLU A CA 1
ATOM 831 C C . GLU A 1 111 ? -4.715 12.159 12.385 1.00 82.75 111 GLU A C 1
ATOM 833 O O . GLU A 1 111 ? -5.086 13.166 11.778 1.00 82.75 111 GLU A O 1
ATOM 838 N N . ARG A 1 112 ? -3.633 12.173 13.173 1.00 84.38 112 ARG A N 1
ATOM 839 C CA . ARG A 1 112 ? -2.759 13.348 13.270 1.00 84.38 112 ARG A CA 1
ATOM 840 C C . ARG A 1 112 ? -2.152 13.703 11.918 1.00 84.38 112 ARG A C 1
ATOM 842 O O . ARG A 1 112 ? -2.119 14.886 11.585 1.00 84.38 112 ARG A O 1
ATOM 849 N N . LEU A 1 113 ? -1.760 12.715 11.112 1.00 81.12 113 LEU A N 1
ATOM 850 C CA . LEU A 1 113 ? -1.297 12.943 9.741 1.00 81.12 113 LEU A CA 1
ATOM 851 C C . LEU A 1 113 ? -2.347 13.709 8.909 1.00 81.12 113 LEU A C 1
ATOM 853 O O . LEU A 1 113 ? -2.014 14.683 8.240 1.00 81.12 113 LEU A O 1
ATOM 857 N N . ALA A 1 114 ? -3.628 13.349 9.028 1.00 79.31 114 ALA A N 1
ATOM 858 C CA . ALA A 1 114 ? -4.737 14.005 8.325 1.00 79.31 114 ALA A CA 1
ATOM 859 C C . ALA A 1 114 ? -4.866 15.510 8.632 1.00 79.31 114 ALA A C 1
ATOM 861 O O . ALA A 1 114 ? -5.365 16.274 7.803 1.00 79.31 114 ALA A O 1
ATOM 862 N N . SER A 1 115 ? -4.441 15.926 9.831 1.00 76.94 115 SER A N 1
ATOM 863 C CA . SER A 1 115 ? -4.517 17.316 10.298 1.00 76.94 115 SER A CA 1
ATOM 864 C C . SER A 1 115 ? -3.384 18.212 9.785 1.00 76.94 115 SER A C 1
ATOM 866 O O . SER A 1 115 ? -3.513 19.434 9.833 1.00 76.94 115 SER A O 1
ATOM 868 N N . ILE A 1 116 ? -2.290 17.617 9.292 1.00 80.44 116 ILE A N 1
ATOM 869 C CA . ILE A 1 116 ? -1.089 18.332 8.827 1.00 80.44 116 ILE A CA 1
ATOM 870 C C . ILE A 1 116 ? -0.886 18.277 7.302 1.00 80.44 116 ILE A C 1
ATOM 872 O O . ILE A 1 116 ? -0.007 18.969 6.788 1.00 80.44 116 ILE A O 1
ATOM 876 N N . ILE A 1 117 ? -1.682 17.469 6.591 1.00 75.38 117 ILE A N 1
ATOM 877 C CA . ILE A 1 117 ? -1.736 17.383 5.118 1.00 75.38 117 ILE A CA 1
ATOM 878 C C . ILE A 1 117 ? -2.694 18.442 4.556 1.00 75.38 117 ILE A C 1
ATOM 880 O O . ILE A 1 117 ? -2.279 19.177 3.620 1.00 75.38 117 ILE A O 1
#

pLDDT: mean 88.84, std 12.15, range [42.28, 97.5]

Radius of gyration: 15.5 Å; chains: 1; bounding box: 40×37×32 Å

Sequence (117 aa):
MLAALQPGSTPEQQAAANAMRASILIAARDARATESALDAARRLLSLHKLQAASDLLLDYIGAGYTDREAQRLLIEVDCGLGRRDVARDKCRLLGEAYRLDGRADTANDVERLASII